Protein AF-A0A316HWC3-F1 (afdb_monomer_lite)

Radius of gyration: 15.51 Å; chains: 1; bounding box: 40×36×47 Å

Sequence (126 aa):
MTDVPLTRSVRLIFEFAADGVRLVEQHQVNITVGLSRDHQAGDYVEVRDRDGRTISRVPVRVGLGTSVETFPQDPYIGSDASRVLTVVVPAPPEADHVAVVRDSERGANSTTQSGIEVLGTFRLQR

Structure (mmCIF, N/CA/C/O backbone):
data_AF-A0A316HWC3-F1
#
_entry.id   AF-A0A316HWC3-F1
#
loop_
_atom_site.group_PDB
_atom_site.id
_atom_site.type_symbol
_atom_site.label_atom_id
_atom_site.label_alt_id
_atom_site.label_comp_id
_atom_site.label_asym_id
_atom_site.label_entity_id
_atom_site.label_seq_id
_atom_site.pdbx_PDB_ins_code
_atom_site.Cartn_x
_atom_site.Cartn_y
_atom_site.Cartn_z
_atom_site.occupancy
_atom_site.B_iso_or_equiv
_atom_site.auth_seq_id
_atom_site.auth_comp_id
_atom_site.auth_asym_id
_atom_site.auth_atom_id
_atom_site.pdbx_PDB_model_num
ATOM 1 N N . MET A 1 1 ? -12.055 23.766 21.375 1.00 39.69 1 MET A N 1
ATOM 2 C CA . MET A 1 1 ? -10.859 23.504 20.554 1.00 39.69 1 MET A CA 1
ATOM 3 C C . MET A 1 1 ? -10.917 22.025 20.222 1.00 39.69 1 MET A C 1
ATOM 5 O O . MET A 1 1 ? -10.674 21.212 21.100 1.00 39.69 1 MET A O 1
ATOM 9 N N . THR A 1 2 ? -11.471 21.676 19.064 1.00 41.50 2 THR A N 1
ATOM 10 C CA . THR A 1 2 ? -11.680 20.280 18.663 1.00 41.50 2 THR A CA 1
ATOM 11 C C . THR A 1 2 ? -10.318 19.688 18.328 1.00 41.50 2 THR A C 1
ATOM 13 O O . THR A 1 2 ? -9.678 20.131 17.379 1.00 41.50 2 THR A O 1
ATOM 16 N N . ASP A 1 3 ? -9.862 18.750 19.153 1.00 43.41 3 ASP A N 1
ATOM 17 C CA . ASP A 1 3 ? -8.711 17.901 18.864 1.00 43.41 3 ASP A CA 1
ATOM 18 C C . ASP A 1 3 ? -9.060 17.095 17.608 1.00 43.41 3 AS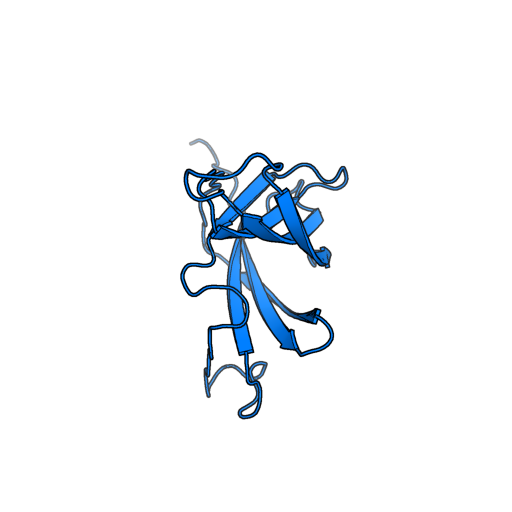P A C 1
ATOM 20 O O . ASP A 1 3 ? -9.888 16.185 17.651 1.00 43.41 3 ASP A O 1
ATOM 24 N N . VAL A 1 4 ? -8.558 17.526 16.450 1.00 51.62 4 VAL A N 1
ATOM 25 C CA . VAL A 1 4 ? -8.629 16.709 15.240 1.00 51.62 4 VAL A CA 1
ATOM 26 C C . VAL A 1 4 ? -7.588 15.623 15.467 1.00 51.62 4 VAL A C 1
ATOM 28 O O . VAL A 1 4 ? -6.405 15.966 15.504 1.00 51.62 4 VAL A O 1
ATOM 31 N N . PRO A 1 5 ? -7.977 14.349 15.654 1.00 54.38 5 PRO A N 1
ATOM 32 C CA . PRO A 1 5 ? -7.003 13.303 15.906 1.00 54.38 5 PRO A CA 1
ATOM 33 C C . PRO A 1 5 ? -5.983 13.319 14.770 1.00 54.38 5 PRO A C 1
ATOM 35 O O . PRO A 1 5 ? -6.341 13.157 13.598 1.00 54.38 5 PRO A O 1
ATOM 38 N N . LEU A 1 6 ? -4.716 13.566 15.116 1.00 57.88 6 LEU A N 1
ATOM 39 C CA . LEU A 1 6 ? -3.616 13.512 14.163 1.00 57.88 6 LEU A CA 1
ATOM 40 C C . LEU A 1 6 ? -3.576 12.091 13.611 1.00 57.88 6 LEU A C 1
ATOM 42 O O . LEU A 1 6 ? -3.126 11.155 14.273 1.00 57.88 6 LEU A O 1
ATOM 46 N N . THR A 1 7 ? -4.103 11.923 12.401 1.00 70.31 7 THR A N 1
ATOM 47 C CA . THR A 1 7 ? -4.011 10.654 11.691 1.00 70.31 7 THR A CA 1
ATOM 48 C C . THR A 1 7 ? -2.537 10.459 11.376 1.00 70.31 7 THR A C 1
ATOM 50 O O . THR A 1 7 ? -1.963 11.216 10.591 1.00 70.31 7 THR A O 1
ATOM 53 N N . ARG A 1 8 ? -1.904 9.499 12.058 1.00 85.00 8 ARG A N 1
ATOM 54 C CA . ARG A 1 8 ? -0.518 9.115 11.782 1.00 85.00 8 ARG A CA 1
ATOM 55 C C . ARG A 1 8 ? -0.436 8.637 10.343 1.00 85.00 8 ARG A C 1
ATOM 57 O O . ARG A 1 8 ? -1.400 8.073 9.830 1.00 85.00 8 ARG A O 1
ATOM 64 N N . SER A 1 9 ? 0.709 8.833 9.711 1.00 92.06 9 SER A N 1
ATOM 65 C CA . SER A 1 9 ? 0.955 8.302 8.376 1.00 92.06 9 SER A CA 1
ATOM 66 C C . SER A 1 9 ? 2.152 7.366 8.405 1.00 92.06 9 SER A C 1
ATOM 68 O O . SER A 1 9 ? 3.024 7.468 9.272 1.00 92.06 9 SER A O 1
ATOM 70 N N . VAL A 1 10 ? 2.188 6.444 7.453 1.00 93.44 10 VAL A N 1
ATOM 71 C CA . VAL A 1 10 ? 3.286 5.496 7.289 1.00 93.44 10 VAL A CA 1
ATOM 72 C C . VAL A 1 10 ? 3.841 5.653 5.886 1.00 93.44 10 VAL A C 1
ATOM 74 O O . VAL A 1 10 ? 3.101 5.590 4.905 1.00 93.44 10 VAL A O 1
ATOM 77 N N . ARG A 1 11 ? 5.150 5.878 5.800 1.00 93.38 11 ARG A N 1
ATOM 78 C CA . ARG A 1 11 ? 5.918 5.753 4.567 1.00 93.38 11 ARG A CA 1
ATOM 79 C C . ARG A 1 11 ? 6.212 4.276 4.337 1.00 93.38 11 ARG A C 1
ATOM 81 O O . ARG A 1 11 ? 6.741 3.614 5.223 1.00 93.38 11 ARG A O 1
ATOM 88 N N . LEU A 1 12 ? 5.889 3.794 3.150 1.00 93.56 12 LEU A N 1
ATOM 89 C CA . LEU A 1 12 ? 6.059 2.421 2.703 1.00 93.56 12 LEU A CA 1
ATOM 90 C C . LEU A 1 12 ? 6.972 2.420 1.485 1.00 93.56 12 LEU A C 1
ATOM 92 O O . LEU A 1 12 ? 6.776 3.231 0.578 1.00 93.56 12 LEU A O 1
ATOM 96 N N . ILE A 1 13 ? 7.945 1.515 1.472 1.00 91.62 13 ILE A N 1
ATOM 97 C CA . ILE A 1 13 ? 8.842 1.306 0.335 1.00 91.62 13 ILE A CA 1
ATOM 98 C C . ILE A 1 13 ? 8.568 -0.084 -0.222 1.00 91.62 13 ILE A C 1
ATOM 100 O O . ILE A 1 13 ? 8.719 -1.075 0.490 1.00 91.62 13 ILE A O 1
ATOM 104 N N . PHE A 1 14 ? 8.164 -0.158 -1.485 1.00 91.31 14 PHE A N 1
ATOM 105 C CA . PHE A 1 14 ? 7.909 -1.410 -2.187 1.00 91.31 14 PHE A CA 1
ATOM 106 C C . PHE A 1 14 ? 8.943 -1.655 -3.276 1.00 91.31 14 PHE A C 1
ATOM 108 O O . PHE A 1 14 ? 9.341 -0.723 -3.968 1.00 91.31 14 PHE A O 1
ATOM 115 N N . GLU A 1 15 ? 9.290 -2.918 -3.483 1.00 88.75 15 GLU A N 1
ATOM 116 C CA . GLU A 1 15 ? 10.067 -3.398 -4.622 1.00 88.75 15 GLU A CA 1
ATOM 117 C C . GLU A 1 15 ? 9.187 -4.294 -5.505 1.00 88.75 15 GLU A C 1
ATOM 119 O O . GLU A 1 15 ? 8.452 -5.151 -5.007 1.00 88.75 15 GLU A O 1
ATOM 124 N N . PHE A 1 16 ? 9.263 -4.097 -6.823 1.00 86.44 16 PHE A N 1
ATOM 125 C CA . PHE A 1 16 ? 8.564 -4.909 -7.821 1.00 86.44 16 PHE A CA 1
ATOM 126 C C . PHE A 1 16 ? 9.561 -5.817 -8.530 1.00 86.44 16 PHE A C 1
ATOM 128 O O . PHE A 1 16 ? 10.314 -5.380 -9.401 1.00 86.44 16 PHE A O 1
ATOM 135 N N . ALA A 1 17 ? 9.528 -7.095 -8.175 1.00 82.56 17 ALA A N 1
ATOM 136 C CA . ALA A 1 17 ? 10.345 -8.133 -8.776 1.00 82.56 17 ALA A CA 1
ATOM 137 C C . ALA A 1 17 ? 9.514 -9.006 -9.728 1.00 82.56 17 ALA A C 1
ATOM 139 O O . ALA A 1 17 ? 8.288 -8.908 -9.806 1.00 82.56 17 ALA A O 1
ATOM 140 N N . ALA A 1 18 ? 10.193 -9.879 -10.474 1.00 81.75 18 ALA A N 1
ATOM 141 C CA . ALA A 1 18 ? 9.539 -10.811 -11.393 1.00 81.75 18 ALA A CA 1
ATOM 142 C C . ALA A 1 18 ? 8.592 -11.798 -10.682 1.00 81.75 18 ALA A C 1
ATOM 144 O O . ALA A 1 18 ? 7.676 -12.321 -11.309 1.00 81.75 18 ALA A O 1
ATOM 145 N N . ASP A 1 19 ? 8.813 -12.049 -9.389 1.00 84.25 19 ASP A N 1
ATOM 146 C CA . ASP A 1 19 ? 8.012 -12.946 -8.556 1.00 84.25 19 ASP A CA 1
ATOM 147 C C . ASP A 1 19 ? 6.917 -12.230 -7.748 1.00 84.25 19 ASP A C 1
ATOM 149 O O . ASP A 1 19 ? 6.140 -12.894 -7.063 1.00 84.25 19 ASP A O 1
ATOM 153 N N . GLY A 1 20 ? 6.816 -10.899 -7.848 1.00 87.12 20 GLY A N 1
ATOM 154 C CA . GLY A 1 20 ? 5.730 -10.121 -7.258 1.00 87.12 20 GLY A CA 1
ATOM 155 C C . GLY A 1 20 ? 6.176 -8.838 -6.564 1.00 87.12 20 GLY A C 1
ATOM 156 O O . GLY A 1 20 ? 7.256 -8.297 -6.806 1.00 87.12 20 GLY A O 1
ATOM 157 N N . VAL A 1 21 ? 5.295 -8.331 -5.699 1.00 90.81 21 VAL A N 1
ATOM 158 C CA . VAL A 1 21 ? 5.527 -7.115 -4.912 1.00 90.81 21 VAL A CA 1
ATOM 159 C C . VAL A 1 21 ? 6.056 -7.492 -3.539 1.00 90.81 21 VAL A C 1
ATOM 161 O O . VAL A 1 21 ? 5.508 -8.367 -2.867 1.00 90.81 21 VAL A O 1
ATOM 164 N N . ARG A 1 22 ? 7.093 -6.791 -3.092 1.00 92.06 22 ARG A N 1
ATOM 165 C CA . ARG A 1 22 ? 7.675 -6.942 -1.761 1.00 92.06 22 ARG A CA 1
ATOM 166 C C . ARG A 1 22 ? 7.624 -5.607 -1.045 1.00 92.06 22 ARG A C 1
ATOM 168 O O . ARG A 1 22 ? 7.885 -4.570 -1.643 1.00 92.06 22 ARG A O 1
ATOM 175 N N . LEU A 1 23 ? 7.291 -5.631 0.237 1.00 92.62 23 LEU A N 1
ATOM 176 C CA . LEU A 1 23 ? 7.462 -4.477 1.104 1.00 92.62 23 LEU A CA 1
ATOM 177 C C . LEU A 1 23 ? 8.876 -4.536 1.687 1.00 92.62 23 LEU A C 1
ATOM 179 O O . LEU A 1 23 ? 9.207 -5.488 2.391 1.00 92.62 23 LEU A O 1
ATOM 183 N N . VAL A 1 24 ? 9.679 -3.527 1.372 1.00 91.12 24 VAL A N 1
ATOM 184 C CA . VAL A 1 24 ? 11.074 -3.401 1.801 1.00 91.12 24 VAL A CA 1
ATOM 185 C C . VAL A 1 24 ? 11.133 -2.788 3.196 1.00 91.12 24 VAL A C 1
ATOM 187 O O . VAL A 1 24 ? 11.754 -3.359 4.082 1.00 91.12 24 VAL A O 1
ATOM 190 N N . GLU A 1 25 ? 10.432 -1.670 3.410 1.00 92.94 25 GLU A N 1
ATOM 191 C CA . GLU A 1 25 ? 10.485 -0.920 4.670 1.00 92.94 25 GLU A CA 1
ATOM 192 C C . GLU A 1 25 ? 9.189 -0.182 5.004 1.00 92.94 25 GLU A C 1
ATOM 194 O O . GLU A 1 25 ? 8.391 0.164 4.123 1.00 92.94 25 GLU A O 1
ATOM 199 N N . GLN A 1 26 ? 9.020 0.103 6.301 1.00 94.88 26 GLN A N 1
ATOM 200 C CA . GLN A 1 26 ? 7.944 0.935 6.840 1.00 94.88 26 GLN A CA 1
ATOM 201 C C . GLN A 1 26 ? 8.492 1.947 7.845 1.00 94.88 26 GLN A C 1
ATOM 203 O O . GLN A 1 26 ? 9.193 1.589 8.788 1.00 94.88 26 GLN A O 1
ATOM 208 N N . HIS A 1 27 ? 8.093 3.211 7.712 1.00 92.38 27 HIS A N 1
ATOM 209 C CA . HIS A 1 27 ? 8.460 4.255 8.665 1.00 92.38 27 HIS A CA 1
ATOM 210 C C . HIS A 1 27 ? 7.245 5.079 9.067 1.00 92.38 27 HIS A C 1
ATOM 212 O O . HIS A 1 27 ? 6.540 5.620 8.215 1.00 92.38 27 HIS A O 1
ATOM 218 N N . GLN A 1 28 ? 7.019 5.230 10.372 1.00 90.94 28 GLN A N 1
ATOM 219 C CA . GLN A 1 28 ? 6.055 6.210 10.862 1.00 90.94 28 GLN A CA 1
ATOM 220 C C . GLN A 1 28 ? 6.548 7.616 10.527 1.00 90.94 28 GLN A C 1
ATOM 222 O O . GLN A 1 28 ? 7.702 7.960 10.780 1.00 90.94 28 GLN A O 1
ATOM 227 N N . VAL A 1 29 ? 5.665 8.437 9.966 1.00 89.00 29 VAL A N 1
ATOM 228 C CA . VAL A 1 29 ? 5.970 9.819 9.597 1.00 89.00 29 VAL A CA 1
ATOM 229 C C . VAL A 1 29 ? 4.928 10.762 10.183 1.00 89.00 29 VAL A C 1
ATOM 231 O O . VAL A 1 29 ? 3.731 10.469 10.217 1.00 89.00 29 VAL A O 1
ATOM 234 N N . ASN A 1 30 ? 5.388 11.923 10.648 1.00 83.31 30 ASN A N 1
ATOM 235 C CA . ASN A 1 30 ? 4.533 12.947 11.242 1.00 83.31 30 ASN A CA 1
ATOM 236 C C . ASN A 1 30 ? 4.050 13.941 10.178 1.00 83.31 30 ASN A C 1
ATOM 238 O O . ASN A 1 30 ? 4.362 15.129 10.226 1.00 83.31 30 ASN A O 1
ATOM 242 N N . ILE A 1 31 ? 3.341 13.424 9.176 1.00 76.81 31 ILE A N 1
ATOM 243 C CA . ILE A 1 31 ? 2.659 14.235 8.167 1.00 76.81 31 ILE A CA 1
ATOM 244 C C . ILE A 1 31 ? 1.207 13.795 8.052 1.00 76.81 31 ILE A C 1
ATOM 246 O O . ILE A 1 31 ? 0.887 12.613 8.191 1.00 76.81 31 ILE A O 1
ATOM 250 N N . THR A 1 32 ? 0.320 14.748 7.792 1.00 75.00 32 THR A N 1
ATOM 251 C CA . THR A 1 32 ? -1.095 14.465 7.562 1.00 75.00 32 THR A CA 1
ATOM 252 C C . THR A 1 32 ? -1.316 14.202 6.081 1.00 75.00 32 THR A C 1
ATOM 254 O O . THR A 1 32 ? -1.155 15.098 5.255 1.00 75.00 32 THR A O 1
ATOM 257 N N . VAL A 1 33 ? -1.708 12.974 5.749 1.00 74.38 33 VAL A N 1
ATOM 258 C CA . VAL A 1 33 ? -2.208 12.618 4.419 1.0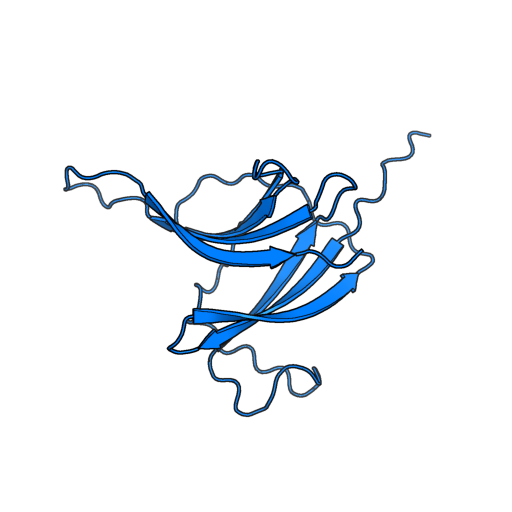0 74.38 33 VAL A CA 1
ATOM 259 C C . VAL A 1 33 ? -3.725 12.482 4.516 1.00 74.38 33 VAL A C 1
ATOM 261 O O . VAL A 1 33 ? -4.239 11.855 5.440 1.00 74.38 33 VAL A O 1
ATOM 264 N N . GLY A 1 34 ? -4.455 13.109 3.593 1.00 69.38 34 GLY A N 1
ATOM 265 C CA . GLY A 1 34 ? -5.915 13.021 3.566 1.00 69.38 34 GLY A CA 1
ATOM 266 C C . GLY A 1 34 ? -6.400 11.607 3.239 1.00 69.38 34 GLY A C 1
ATOM 267 O O . GLY A 1 34 ? -5.775 10.889 2.458 1.00 69.38 34 GLY A O 1
ATOM 268 N N . LEU A 1 35 ? -7.545 11.217 3.801 1.00 72.12 35 LEU A N 1
ATOM 269 C CA . LEU A 1 35 ? -8.251 10.008 3.382 1.00 72.12 35 LEU A CA 1
ATOM 270 C C . LEU A 1 35 ? -8.909 10.287 2.023 1.00 72.12 35 LEU A C 1
ATOM 272 O O . LEU A 1 35 ? -9.837 11.087 1.941 1.00 72.12 35 LEU A O 1
ATOM 276 N N . SER A 1 36 ? -8.435 9.639 0.960 1.00 74.06 36 SER A N 1
ATOM 277 C CA . SER A 1 36 ? -9.106 9.643 -0.345 1.00 74.06 36 SER A CA 1
ATOM 278 C C . SER A 1 36 ? -9.676 8.260 -0.645 1.00 74.06 36 SER A C 1
ATOM 280 O O . SER A 1 36 ? -9.115 7.250 -0.224 1.00 74.06 36 SER A O 1
ATOM 282 N N . ARG A 1 37 ? -10.799 8.209 -1.362 1.00 71.25 37 ARG A N 1
ATOM 283 C CA . ARG A 1 37 ? -11.369 6.988 -1.957 1.00 71.25 37 ARG A CA 1
ATOM 284 C C . ARG A 1 37 ? -11.626 7.217 -3.437 1.00 71.25 37 ARG A C 1
ATOM 286 O O . ARG A 1 37 ? -12.717 6.957 -3.927 1.00 71.25 37 ARG A O 1
ATOM 293 N N . ASP A 1 38 ? -10.642 7.790 -4.120 1.00 69.12 38 ASP A N 1
ATOM 294 C CA . ASP A 1 38 ? -10.765 8.005 -5.554 1.00 69.12 38 ASP A CA 1
ATOM 295 C C . ASP A 1 38 ? -11.053 6.667 -6.260 1.00 69.12 38 ASP A C 1
ATOM 297 O O . ASP A 1 38 ? -10.423 5.643 -5.970 1.00 69.12 38 ASP A O 1
ATOM 301 N N . HIS A 1 39 ? -12.069 6.679 -7.118 1.00 68.88 39 HIS A N 1
ATOM 302 C CA . HIS A 1 39 ? -12.626 5.494 -7.776 1.00 68.88 39 HIS A CA 1
ATOM 303 C C . HIS A 1 39 ? -12.184 5.374 -9.235 1.00 68.88 39 HIS A C 1
ATOM 305 O O . HIS A 1 39 ? -12.663 4.495 -9.940 1.00 68.88 39 HIS A O 1
ATOM 311 N N . GLN A 1 40 ? -11.280 6.242 -9.689 1.00 81.25 40 GLN A N 1
ATOM 312 C CA . GLN A 1 40 ? -10.738 6.165 -11.039 1.00 81.25 40 GLN A CA 1
ATOM 313 C C . GLN A 1 40 ? -9.979 4.844 -11.252 1.00 81.25 40 GLN A C 1
ATOM 315 O O . GLN A 1 40 ? -9.361 4.319 -10.323 1.00 81.25 40 GLN A O 1
ATOM 320 N N . ALA A 1 41 ? -9.937 4.325 -12.477 1.00 85.69 41 ALA A N 1
ATOM 321 C CA . ALA A 1 41 ? -8.951 3.301 -12.810 1.00 85.69 41 ALA A CA 1
ATOM 322 C C . ALA A 1 41 ? -7.518 3.763 -12.559 1.00 85.69 41 ALA A C 1
ATOM 324 O O . ALA A 1 41 ? -7.168 4.934 -12.743 1.00 85.69 41 ALA A O 1
ATOM 325 N N . GLY A 1 42 ? -6.677 2.802 -12.205 1.00 88.44 42 GLY A N 1
ATOM 326 C CA . GLY A 1 42 ? -5.266 3.023 -11.976 1.00 88.44 42 GLY A CA 1
ATOM 327 C C . GLY A 1 42 ? -4.703 2.100 -10.916 1.00 88.44 42 GLY A C 1
ATOM 328 O O . GLY A 1 42 ? -5.342 1.166 -10.431 1.00 88.44 42 GLY A O 1
ATOM 329 N N . ASP A 1 43 ? -3.469 2.394 -10.556 1.00 90.12 43 ASP A N 1
ATOM 330 C CA . ASP A 1 43 ? -2.754 1.660 -9.539 1.00 90.12 43 ASP A CA 1
ATOM 331 C C . ASP A 1 43 ? -2.859 2.370 -8.186 1.00 90.12 43 ASP A C 1
ATOM 333 O O . ASP A 1 43 ? -2.761 3.599 -8.102 1.00 90.12 43 ASP A O 1
ATOM 337 N N . TYR A 1 44 ? -3.029 1.594 -7.116 1.00 92.19 44 TYR A N 1
ATOM 338 C CA . TYR A 1 44 ? -3.279 2.130 -5.784 1.00 92.19 44 TYR A CA 1
ATOM 339 C C . TYR A 1 44 ? -2.590 1.340 -4.676 1.00 92.19 44 TYR A C 1
ATOM 341 O O . TYR A 1 44 ? -2.392 0.128 -4.765 1.00 92.19 44 TYR A O 1
ATOM 349 N N . VAL A 1 45 ? -2.315 2.038 -3.574 1.00 93.69 45 VAL A N 1
ATOM 350 C CA . VAL A 1 45 ? -2.113 1.418 -2.263 1.00 93.69 45 VAL A CA 1
ATOM 351 C C . VAL A 1 45 ? -3.365 1.674 -1.435 1.00 93.69 45 VAL A C 1
ATOM 353 O O . VAL A 1 45 ? -3.699 2.817 -1.114 1.00 93.69 45 VAL A O 1
ATOM 356 N N . GLU A 1 46 ? -4.086 0.609 -1.113 1.00 95.12 46 GLU A N 1
ATOM 357 C CA . GLU A 1 46 ? -5.256 0.657 -0.246 1.00 95.12 46 GLU A CA 1
ATOM 358 C C . GLU A 1 46 ? -4.868 0.403 1.199 1.00 95.12 46 GLU A C 1
ATOM 360 O O . GLU A 1 46 ? -4.190 -0.575 1.492 1.00 95.12 46 GLU A O 1
ATOM 365 N N . VAL A 1 47 ? -5.364 1.234 2.108 1.00 95.25 47 VAL A N 1
ATOM 366 C CA . VAL A 1 47 ? -5.314 0.986 3.550 1.00 95.25 47 VAL A CA 1
ATOM 367 C C . VAL A 1 47 ? -6.600 0.287 3.943 1.00 95.25 47 VAL A C 1
ATOM 369 O O . VAL A 1 47 ? -7.688 0.790 3.648 1.00 95.25 47 VAL A O 1
ATOM 372 N N . ARG A 1 48 ? -6.484 -0.857 4.611 1.00 96.38 48 ARG A N 1
ATOM 373 C CA . ARG A 1 48 ? -7.617 -1.699 4.990 1.00 96.38 48 ARG A CA 1
ATOM 374 C C . ARG A 1 48 ? -7.642 -1.959 6.490 1.00 96.38 48 ARG A C 1
ATOM 376 O O . ARG A 1 48 ? -6.604 -1.966 7.162 1.00 96.38 48 ARG A O 1
ATOM 383 N N . ASP A 1 49 ? -8.853 -2.136 7.005 1.00 96.19 49 ASP A N 1
ATOM 384 C CA . ASP A 1 49 ? -9.070 -2.626 8.363 1.00 96.19 49 ASP A CA 1
ATOM 385 C C . ASP A 1 49 ? -8.834 -4.145 8.448 1.00 96.19 49 ASP A C 1
ATOM 387 O O . ASP A 1 49 ? -8.529 -4.817 7.460 1.00 96.19 49 ASP A O 1
ATOM 391 N N . ARG A 1 50 ? -8.983 -4.701 9.654 1.00 96.62 50 ARG A N 1
ATOM 392 C CA . ARG A 1 50 ? -8.814 -6.141 9.912 1.00 96.62 50 ARG A CA 1
ATOM 393 C C . ARG A 1 50 ? -9.805 -7.032 9.156 1.00 96.62 50 ARG A C 1
ATOM 395 O O . ARG A 1 50 ? -9.513 -8.205 8.953 1.00 96.62 50 ARG A O 1
ATOM 402 N N . ASP A 1 51 ? -10.956 -6.485 8.772 1.00 97.00 51 ASP A N 1
ATOM 403 C CA . ASP A 1 51 ? -12.016 -7.194 8.053 1.00 97.00 51 ASP A CA 1
ATOM 404 C C . ASP A 1 51 ? -11.811 -7.092 6.528 1.00 97.00 51 ASP A C 1
ATOM 406 O O . ASP A 1 51 ? -12.604 -7.617 5.747 1.00 97.00 51 ASP A O 1
ATOM 410 N N . GLY A 1 52 ? -10.740 -6.415 6.090 1.00 95.00 52 GLY A N 1
ATOM 411 C CA . GLY A 1 52 ? -10.395 -6.205 4.689 1.00 95.00 52 GLY A CA 1
ATOM 412 C C . GLY A 1 52 ? -11.146 -5.047 4.032 1.00 95.00 52 GLY A C 1
ATOM 413 O O . GLY A 1 52 ? -11.065 -4.891 2.813 1.00 95.00 52 GLY A O 1
ATOM 414 N N . ARG A 1 53 ? -11.871 -4.218 4.792 1.00 95.19 53 ARG A N 1
ATOM 415 C CA . ARG A 1 53 ? -12.609 -3.076 4.237 1.00 95.19 53 ARG A CA 1
ATOM 416 C C . ARG A 1 53 ? -11.642 -1.932 3.966 1.00 95.19 53 ARG A C 1
ATOM 418 O O . ARG A 1 53 ? -10.872 -1.532 4.838 1.00 95.19 53 ARG A O 1
ATOM 425 N N . THR A 1 54 ? -11.711 -1.367 2.764 1.00 94.06 54 THR A N 1
ATOM 426 C CA . THR A 1 54 ? -10.892 -0.214 2.373 1.00 94.06 54 THR A CA 1
ATOM 427 C C . THR A 1 54 ? -11.287 1.027 3.175 1.00 94.06 54 THR A C 1
ATOM 429 O O . THR A 1 54 ? -12.404 1.541 3.070 1.00 94.06 54 THR A O 1
ATOM 432 N N . ILE A 1 55 ? -10.343 1.519 3.975 1.00 93.25 55 ILE A N 1
ATOM 433 C CA . ILE A 1 55 ? -10.432 2.767 4.734 1.00 93.25 55 ILE A CA 1
ATOM 434 C C . ILE A 1 55 ? -10.101 3.941 3.808 1.00 93.25 55 ILE A C 1
ATOM 436 O O . ILE A 1 55 ? -10.873 4.901 3.722 1.00 93.25 55 ILE A O 1
ATOM 440 N N . SER A 1 56 ? -8.974 3.836 3.096 1.00 91.88 56 SER A N 1
ATOM 441 C CA . SER A 1 56 ? -8.477 4.840 2.153 1.00 91.88 56 SER A CA 1
ATOM 442 C C . SER A 1 56 ? -7.722 4.200 0.990 1.00 91.88 56 SER A C 1
ATOM 444 O O . SER A 1 56 ? -7.303 3.045 1.065 1.00 91.88 56 SER A O 1
ATOM 446 N N . ARG A 1 57 ? -7.552 4.965 -0.084 1.00 92.19 57 ARG A N 1
ATOM 447 C CA . ARG A 1 57 ? -6.899 4.560 -1.320 1.00 92.19 57 ARG A CA 1
ATOM 448 C C . ARG A 1 57 ? -5.985 5.694 -1.791 1.00 92.19 57 ARG A C 1
ATOM 450 O O . ARG A 1 57 ? -6.439 6.819 -2.003 1.00 92.19 57 ARG A O 1
ATOM 457 N N . VAL A 1 58 ? -4.692 5.403 -1.922 1.00 90.88 58 VAL A N 1
ATOM 458 C CA . VAL A 1 58 ? -3.668 6.370 -2.345 1.00 90.88 58 VAL A CA 1
ATOM 459 C C . VAL A 1 58 ? -3.221 6.040 -3.773 1.00 90.88 58 VAL A C 1
ATOM 461 O O . VAL A 1 58 ? -2.746 4.925 -3.996 1.00 90.88 58 VAL A O 1
ATOM 464 N N . PRO A 1 59 ? -3.384 6.958 -4.748 1.00 89.12 59 PRO A N 1
ATOM 465 C CA . PRO A 1 59 ? -3.025 6.704 -6.142 1.00 89.12 59 PRO A CA 1
ATOM 466 C C . PRO A 1 59 ? -1.513 6.631 -6.350 1.00 89.12 59 PRO A C 1
ATOM 468 O O . PRO A 1 59 ? -0.764 7.500 -5.901 1.00 89.12 59 PRO A O 1
ATOM 471 N N . VAL A 1 60 ? -1.081 5.642 -7.129 1.00 86.12 60 VAL A N 1
ATOM 472 C CA . VAL A 1 60 ? 0.292 5.485 -7.615 1.00 86.12 60 VAL A CA 1
ATOM 473 C C . VAL A 1 60 ? 0.377 6.088 -9.016 1.00 86.12 60 VAL A C 1
ATOM 475 O O . VAL A 1 60 ? 0.107 5.438 -10.022 1.00 86.12 60 VAL A O 1
ATOM 478 N N . ARG A 1 61 ? 0.732 7.375 -9.095 1.00 75.50 61 ARG A N 1
ATOM 479 C CA . ARG A 1 61 ? 0.646 8.157 -10.348 1.00 75.50 61 ARG A CA 1
ATOM 480 C C . ARG A 1 61 ? 1.631 7.735 -11.441 1.00 75.50 61 ARG A C 1
ATOM 482 O O . ARG A 1 61 ? 1.389 8.011 -12.608 1.00 75.50 61 ARG A O 1
ATOM 489 N N . VAL A 1 62 ? 2.734 7.098 -11.064 1.00 70.44 62 VAL A N 1
ATOM 490 C CA . VAL A 1 62 ? 3.808 6.673 -11.977 1.00 70.44 62 VAL A CA 1
ATOM 491 C C . VAL A 1 62 ? 3.591 5.271 -12.561 1.00 70.44 62 VAL A C 1
ATOM 493 O O . VAL A 1 62 ? 4.380 4.848 -13.404 1.00 70.44 62 VAL A O 1
ATOM 496 N N . GLY A 1 63 ? 2.525 4.575 -12.143 1.00 66.31 63 GLY A N 1
ATOM 497 C CA . GLY A 1 63 ? 2.275 3.164 -12.445 1.00 66.31 63 GLY A CA 1
ATOM 498 C C . GLY A 1 63 ? 3.129 2.211 -11.595 1.00 66.31 63 GLY A C 1
ATOM 499 O O . GLY A 1 63 ? 4.266 2.511 -11.222 1.00 66.31 63 GLY A O 1
ATOM 500 N N . LEU A 1 64 ? 2.573 1.051 -11.249 1.00 70.88 64 LEU A N 1
ATOM 501 C CA . LEU A 1 64 ? 3.250 0.015 -10.468 1.00 70.88 64 LEU A CA 1
ATOM 502 C C . LEU A 1 64 ? 4.268 -0.724 -11.324 1.00 70.88 64 LEU A C 1
ATOM 504 O O . LEU A 1 64 ? 3.969 -1.187 -12.427 1.00 70.88 64 LEU A O 1
ATOM 508 N N . GLY A 1 65 ? 5.475 -0.863 -10.779 1.00 65.00 65 GLY A N 1
ATOM 509 C CA . GLY A 1 65 ? 6.583 -1.531 -11.448 1.00 65.00 65 GLY A CA 1
ATOM 510 C C . GLY A 1 65 ? 7.156 -0.761 -12.640 1.00 65.00 65 GLY A C 1
ATOM 511 O O . GLY A 1 65 ? 8.053 -1.277 -13.291 1.00 65.00 65 GLY A O 1
ATOM 512 N N . THR A 1 66 ? 6.686 0.443 -12.959 1.00 64.69 66 THR A N 1
ATOM 513 C CA . THR A 1 66 ? 7.236 1.280 -14.043 1.00 64.69 66 THR A CA 1
ATOM 514 C C . THR A 1 66 ? 8.160 2.381 -13.535 1.00 64.69 66 THR A C 1
ATOM 516 O O . THR A 1 66 ? 8.918 2.941 -14.324 1.00 64.69 66 THR A O 1
ATOM 519 N N . SER A 1 67 ? 8.127 2.675 -12.232 1.00 62.69 67 SER A N 1
ATOM 520 C CA . SER A 1 67 ? 8.978 3.689 -11.612 1.00 62.69 67 SER A CA 1
ATOM 521 C C . SER A 1 67 ? 10.322 3.114 -11.175 1.00 62.69 67 SER A C 1
ATOM 5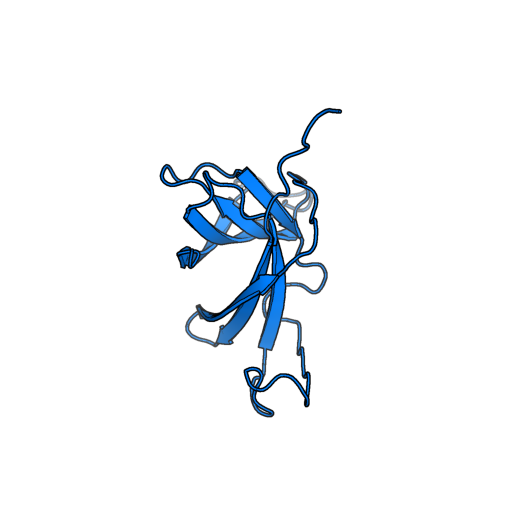23 O O . SER A 1 67 ? 10.380 2.089 -10.494 1.00 62.69 67 SER A O 1
ATOM 525 N N . VAL A 1 68 ? 11.396 3.812 -11.538 1.00 59.62 68 VAL A N 1
ATOM 526 C CA . VAL A 1 68 ? 12.732 3.629 -10.966 1.00 59.62 68 VAL A CA 1
ATOM 527 C C . VAL A 1 68 ? 12.952 4.790 -10.007 1.00 59.62 68 VAL A C 1
ATOM 529 O O . VAL A 1 68 ? 13.498 5.829 -10.375 1.00 59.62 68 VAL A O 1
ATOM 532 N N . GLU A 1 69 ? 12.455 4.661 -8.781 1.00 63.22 69 GLU A N 1
ATOM 533 C CA . GLU A 1 69 ? 12.853 5.579 -7.722 1.00 63.22 69 GLU A CA 1
ATOM 534 C C . GLU A 1 69 ? 14.258 5.208 -7.249 1.00 63.22 69 GLU A C 1
ATOM 536 O O . GLU A 1 69 ? 14.432 4.317 -6.428 1.00 63.22 69 GLU A O 1
ATOM 541 N N . THR A 1 70 ? 15.274 5.887 -7.777 1.00 55.84 70 THR A N 1
ATOM 542 C CA . THR A 1 70 ? 16.632 5.854 -7.222 1.00 55.84 70 THR A CA 1
ATOM 543 C C . THR A 1 70 ? 16.824 7.064 -6.324 1.00 55.84 70 THR A C 1
ATOM 545 O O . THR A 1 70 ? 16.963 8.188 -6.810 1.00 55.84 70 THR A O 1
ATOM 548 N N . PHE A 1 71 ? 16.858 6.836 -5.014 1.00 63.84 71 PHE A N 1
ATOM 549 C CA . PHE A 1 71 ? 17.224 7.844 -4.025 1.00 63.84 71 PHE A CA 1
ATOM 550 C C . PHE A 1 71 ? 18.572 7.448 -3.415 1.00 63.84 71 PHE A C 1
ATOM 552 O O . PHE A 1 71 ? 18.590 6.671 -2.470 1.00 63.84 71 PHE A O 1
ATOM 559 N N . PRO A 1 72 ? 19.709 7.991 -3.896 1.00 56.81 72 PRO A N 1
ATOM 560 C CA . PRO A 1 72 ? 21.048 7.591 -3.434 1.00 56.81 72 PRO A CA 1
ATOM 561 C C . PRO A 1 72 ? 21.292 7.780 -1.930 1.00 56.81 72 PRO A C 1
ATOM 563 O O . PRO A 1 72 ? 22.296 7.325 -1.397 1.00 56.81 72 PRO A O 1
ATOM 566 N N . GLN A 1 73 ? 20.408 8.526 -1.270 1.00 65.62 73 GLN A N 1
ATOM 567 C CA . GLN A 1 73 ? 20.494 8.906 0.137 1.00 65.62 73 GLN A CA 1
ATOM 568 C C . GLN A 1 73 ? 19.486 8.125 0.992 1.00 65.62 73 GLN A C 1
ATOM 570 O O . GLN A 1 73 ? 19.480 8.272 2.211 1.00 65.62 73 GLN A O 1
ATOM 575 N N . ASP A 1 74 ? 18.638 7.308 0.360 1.00 71.00 74 ASP A N 1
ATOM 576 C CA . ASP A 1 74 ? 17.755 6.373 1.040 1.00 71.00 74 ASP A CA 1
ATOM 577 C C . ASP A 1 74 ? 18.478 5.020 1.168 1.00 71.00 74 ASP A C 1
ATOM 579 O O . ASP A 1 74 ? 18.708 4.353 0.158 1.00 71.00 74 ASP A O 1
ATOM 583 N N . PRO A 1 75 ? 18.870 4.604 2.386 1.00 74.88 75 PRO A N 1
ATOM 584 C CA . PRO A 1 75 ? 19.677 3.400 2.584 1.00 74.88 75 PRO A CA 1
ATOM 585 C C . PRO A 1 75 ? 18.934 2.105 2.228 1.00 74.88 75 PRO A C 1
ATOM 587 O O . PRO A 1 75 ? 19.563 1.054 2.120 1.00 74.88 75 PRO A O 1
ATOM 590 N N . TYR A 1 76 ? 17.613 2.167 2.052 1.00 74.81 76 TYR A N 1
ATOM 591 C CA . TYR A 1 76 ? 16.762 1.015 1.761 1.00 74.81 76 TYR A CA 1
ATOM 592 C C . TYR A 1 76 ? 16.544 0.803 0.264 1.00 74.81 76 TYR A C 1
ATOM 594 O O . TYR A 1 76 ? 15.980 -0.206 -0.155 1.00 74.81 76 TYR A O 1
ATOM 602 N N . ILE A 1 77 ? 17.002 1.752 -0.550 1.00 72.06 77 ILE A N 1
ATOM 603 C CA . ILE A 1 77 ? 16.871 1.728 -1.998 1.00 72.06 77 ILE A CA 1
ATOM 604 C C . ILE A 1 77 ? 18.264 1.480 -2.566 1.00 72.06 77 ILE A C 1
ATOM 606 O O . ILE A 1 77 ? 19.062 2.396 -2.755 1.00 72.06 77 ILE A O 1
ATOM 610 N N . GLY A 1 78 ? 18.573 0.202 -2.791 1.00 64.00 78 GLY A N 1
ATOM 611 C CA . GLY A 1 78 ? 19.844 -0.202 -3.386 1.00 64.00 78 GLY A CA 1
ATOM 612 C C . GLY A 1 78 ? 20.029 0.389 -4.786 1.00 64.00 78 GLY A C 1
ATOM 613 O O . GLY A 1 78 ? 19.062 0.587 -5.520 1.00 64.00 78 GLY A O 1
ATOM 614 N N . SER A 1 79 ? 21.282 0.620 -5.189 1.00 63.00 79 SER A N 1
ATOM 615 C CA . SER A 1 79 ? 21.627 1.110 -6.536 1.00 63.00 79 SER A CA 1
ATOM 616 C C . SER A 1 79 ? 21.135 0.200 -7.665 1.00 63.00 79 SER A C 1
ATOM 618 O O . SER A 1 79 ? 20.939 0.667 -8.783 1.00 63.00 79 SER A O 1
ATOM 620 N N . ASP A 1 80 ? 20.922 -1.080 -7.353 1.00 63.34 80 ASP A N 1
ATOM 621 C CA . ASP A 1 80 ? 20.530 -2.123 -8.302 1.00 63.34 80 ASP A CA 1
ATOM 622 C C . ASP A 1 80 ? 19.020 -2.432 -8.243 1.00 63.34 80 ASP A C 1
ATOM 624 O O . ASP A 1 80 ? 18.523 -3.283 -8.987 1.00 63.34 80 ASP A O 1
ATOM 628 N N . ALA A 1 81 ? 18.272 -1.749 -7.365 1.00 62.28 81 ALA A N 1
ATOM 629 C CA . ALA A 1 81 ? 16.833 -1.932 -7.232 1.00 62.28 81 ALA A CA 1
ATOM 630 C C . ALA A 1 81 ? 16.141 -1.354 -8.471 1.00 62.28 81 ALA A C 1
ATOM 632 O O . ALA A 1 81 ? 16.050 -0.144 -8.676 1.00 62.28 81 ALA A O 1
ATOM 633 N N . SER A 1 82 ? 15.675 -2.241 -9.345 1.00 63.72 82 SER A N 1
ATOM 634 C CA . SER A 1 82 ? 15.259 -1.848 -10.691 1.00 63.72 82 SER A CA 1
ATOM 635 C C . SER A 1 82 ? 13.846 -1.267 -10.749 1.00 63.72 82 SER A C 1
ATOM 637 O O . SER A 1 82 ? 13.505 -0.670 -11.768 1.00 63.72 82 SER A O 1
ATOM 639 N N . ARG A 1 83 ? 13.016 -1.434 -9.703 1.00 81.38 83 ARG A N 1
ATOM 640 C CA . ARG A 1 83 ? 11.615 -0.965 -9.656 1.00 81.38 83 ARG A CA 1
ATOM 641 C C . ARG A 1 83 ? 11.153 -0.741 -8.213 1.00 81.38 83 ARG A C 1
ATOM 643 O O . ARG A 1 83 ? 10.636 -1.662 -7.580 1.00 81.38 83 ARG A O 1
ATOM 650 N N . VAL A 1 84 ? 11.331 0.473 -7.698 1.00 83.88 84 VAL A N 1
ATOM 651 C CA . VAL A 1 84 ? 10.944 0.847 -6.328 1.00 83.88 84 VAL A CA 1
ATOM 652 C C . VAL A 1 84 ? 9.828 1.884 -6.344 1.00 83.88 84 VAL A C 1
ATOM 654 O O . VAL A 1 84 ? 9.777 2.749 -7.219 1.00 83.88 84 VAL A O 1
ATOM 657 N N . LEU A 1 85 ? 8.928 1.779 -5.368 1.00 85.75 85 LEU A N 1
ATOM 658 C CA . LEU A 1 85 ? 7.859 2.734 -5.120 1.00 85.75 85 LEU A CA 1
ATOM 659 C C . LEU A 1 85 ? 7.833 3.139 -3.648 1.00 85.75 85 LEU A C 1
ATOM 661 O O . LEU A 1 85 ? 7.592 2.307 -2.773 1.00 85.75 85 LEU A O 1
ATOM 665 N N . THR A 1 86 ? 7.953 4.434 -3.398 1.00 88.25 86 THR A N 1
ATOM 666 C CA . THR A 1 86 ? 7.671 5.051 -2.108 1.00 88.25 86 THR A CA 1
ATOM 667 C C . THR A 1 86 ? 6.251 5.604 -2.092 1.00 88.25 86 THR A C 1
ATOM 669 O O . THR A 1 86 ? 5.885 6.444 -2.910 1.00 88.25 86 THR A O 1
ATOM 672 N N . VAL A 1 87 ? 5.446 5.205 -1.108 1.00 89.62 87 VAL A N 1
ATOM 673 C CA . VAL A 1 87 ? 4.115 5.785 -0.876 1.00 89.62 87 VAL A CA 1
ATOM 674 C C . VAL A 1 87 ? 3.965 6.147 0.589 1.00 89.62 87 VAL A C 1
ATOM 676 O O . VAL A 1 87 ? 4.388 5.404 1.467 1.00 89.62 87 VAL A O 1
ATOM 679 N N . VAL A 1 88 ? 3.324 7.281 0.867 1.00 91.88 88 VAL A N 1
ATOM 680 C CA . VAL A 1 88 ? 2.855 7.599 2.216 1.00 91.88 88 VAL A CA 1
ATOM 681 C C . VAL A 1 88 ? 1.352 7.392 2.276 1.00 91.88 88 VAL A C 1
ATOM 683 O O . VAL A 1 88 ? 0.611 7.968 1.480 1.00 91.88 88 VAL A O 1
ATOM 686 N N . VAL A 1 89 ? 0.909 6.587 3.238 1.00 92.69 89 VAL A N 1
ATOM 687 C CA . VAL A 1 89 ? -0.508 6.309 3.478 1.00 92.69 89 VAL A CA 1
ATOM 688 C C . VAL A 1 89 ? -0.943 6.800 4.858 1.00 92.69 89 VAL A C 1
ATOM 690 O O . VAL A 1 89 ? -0.140 6.769 5.795 1.00 92.69 89 VAL A O 1
ATOM 693 N N . PRO A 1 90 ? -2.208 7.217 5.023 1.00 92.69 90 PRO A N 1
ATOM 694 C CA . PRO A 1 90 ? -2.771 7.461 6.344 1.00 92.69 90 PRO A CA 1
ATOM 695 C C . PRO A 1 90 ? -2.971 6.133 7.092 1.00 92.69 90 PRO A C 1
ATOM 697 O O . PRO A 1 90 ? -3.437 5.149 6.524 1.00 92.69 90 PRO A O 1
ATOM 700 N N . ALA A 1 91 ? -2.655 6.108 8.381 1.00 91.25 91 ALA A N 1
ATOM 701 C CA . ALA A 1 91 ? -2.768 4.952 9.266 1.00 91.25 91 ALA A CA 1
ATOM 702 C C . ALA A 1 91 ? -3.585 5.315 10.524 1.00 91.25 91 ALA A C 1
ATOM 704 O O . ALA A 1 91 ? -3.020 5.479 11.612 1.00 91.25 91 ALA A O 1
ATOM 705 N N . PRO A 1 92 ? -4.917 5.486 10.395 1.00 90.62 92 PRO A N 1
ATOM 706 C CA . PRO A 1 92 ? -5.794 5.670 11.551 1.00 90.62 92 PRO A CA 1
ATOM 707 C C . PRO A 1 92 ? -5.799 4.419 12.458 1.00 90.62 92 PRO A C 1
ATOM 709 O O . PRO A 1 92 ? -5.342 3.357 12.033 1.00 90.62 92 PRO A O 1
ATOM 712 N N . PRO A 1 93 ? -6.302 4.499 13.705 1.00 90.12 93 PRO A N 1
ATOM 713 C CA . PRO A 1 93 ? -6.242 3.394 14.675 1.00 90.12 93 PRO A CA 1
ATOM 714 C C . PRO A 1 93 ? -6.816 2.050 14.190 1.00 90.12 93 PRO A C 1
ATOM 716 O O . PRO A 1 93 ? -6.348 0.981 14.592 1.00 90.12 93 PRO A O 1
ATOM 719 N N . GLU A 1 94 ? -7.829 2.094 13.330 1.00 92.56 94 GLU A N 1
ATOM 720 C CA . GLU A 1 94 ? -8.467 0.936 12.707 1.00 92.56 94 GLU A CA 1
ATOM 721 C C . GLU A 1 94 ? -7.652 0.313 11.560 1.00 92.56 94 GLU A C 1
ATOM 723 O O . GLU A 1 94 ? -7.938 -0.820 11.168 1.00 92.56 94 GLU A O 1
ATOM 728 N N . ALA A 1 95 ? -6.624 1.005 11.052 1.00 94.00 95 ALA A N 1
ATOM 729 C CA . ALA A 1 95 ? -5.750 0.490 10.008 1.00 94.00 95 ALA A CA 1
ATOM 730 C C . ALA A 1 95 ? -4.956 -0.729 10.496 1.00 94.00 95 ALA A C 1
ATOM 732 O O . ALA A 1 95 ? -4.457 -0.801 11.631 1.00 94.00 95 ALA A O 1
ATOM 733 N N . ASP A 1 96 ? -4.859 -1.712 9.609 1.00 96.56 96 ASP A N 1
ATOM 734 C CA . ASP A 1 96 ? -4.369 -3.043 9.938 1.00 96.56 96 ASP A CA 1
ATOM 735 C C . ASP A 1 96 ? -3.350 -3.550 8.909 1.00 96.56 96 ASP A C 1
ATOM 737 O O . ASP A 1 96 ? -2.267 -4.022 9.269 1.00 96.56 96 ASP A O 1
ATOM 741 N N . HIS A 1 97 ? -3.661 -3.394 7.625 1.00 97.69 97 HIS A N 1
ATOM 742 C CA . HIS A 1 97 ? -2.776 -3.762 6.529 1.00 97.69 97 HIS A CA 1
ATOM 743 C C . HIS A 1 97 ? -2.979 -2.847 5.324 1.00 97.69 97 HIS A C 1
ATOM 745 O O . HIS A 1 97 ? -3.947 -2.087 5.241 1.00 97.69 97 HIS A O 1
ATOM 751 N N . VAL A 1 98 ? -2.053 -2.944 4.377 1.00 96.94 98 VAL A N 1
ATOM 752 C CA . VAL A 1 98 ? -2.189 -2.348 3.054 1.00 96.94 98 VAL A CA 1
ATOM 753 C C . VAL A 1 98 ? -2.283 -3.415 1.979 1.00 96.94 98 VAL A C 1
ATOM 755 O O . VAL A 1 98 ? -1.694 -4.488 2.110 1.00 96.94 98 VAL A O 1
ATOM 758 N N . ALA A 1 99 ? -2.999 -3.102 0.907 1.00 96.88 99 ALA A N 1
ATOM 759 C CA . ALA A 1 99 ? -3.032 -3.894 -0.311 1.00 96.88 99 ALA A CA 1
ATOM 760 C C . ALA A 1 99 ? -2.527 -3.050 -1.484 1.00 96.88 99 ALA A C 1
ATOM 762 O O . ALA A 1 99 ? -3.011 -1.941 -1.710 1.00 96.88 99 ALA A O 1
ATOM 763 N N . VAL A 1 100 ? -1.562 -3.580 -2.233 1.00 94.75 100 VAL A N 1
ATOM 764 C CA . VAL A 1 100 ? -1.145 -3.002 -3.514 1.00 94.75 100 VAL A CA 1
ATOM 765 C C . VAL A 1 100 ? -2.079 -3.563 -4.572 1.00 94.75 100 VAL A C 1
ATOM 767 O O . VAL A 1 100 ? -2.162 -4.783 -4.731 1.00 94.75 100 VAL A O 1
ATOM 770 N N . VAL A 1 101 ? -2.820 -2.690 -5.247 1.00 93.50 101 VAL A N 1
ATOM 771 C CA . VAL A 1 101 ? -3.881 -3.098 -6.168 1.00 93.50 101 VAL A CA 1
ATOM 772 C C . VAL A 1 101 ? -3.764 -2.402 -7.511 1.00 93.50 101 VAL A C 1
ATOM 774 O O . VAL A 1 101 ? -3.333 -1.251 -7.602 1.00 93.50 101 VAL A O 1
ATOM 777 N N . ARG A 1 102 ? -4.211 -3.110 -8.543 1.00 91.00 102 ARG A N 1
ATOM 778 C CA . ARG A 1 102 ? -4.430 -2.580 -9.881 1.00 91.00 102 ARG A CA 1
ATOM 779 C C . ARG A 1 102 ? -5.919 -2.602 -10.180 1.00 91.00 102 ARG A C 1
ATOM 781 O O . ARG A 1 102 ? -6.536 -3.666 -10.211 1.00 91.00 102 ARG A O 1
ATOM 788 N N . ASP A 1 103 ? -6.487 -1.421 -10.378 1.00 89.81 103 ASP A N 1
ATOM 789 C CA . ASP A 1 103 ? -7.886 -1.233 -10.742 1.00 89.81 103 ASP A CA 1
ATOM 790 C C . ASP A 1 103 ? -7.986 -0.956 -12.243 1.00 89.81 103 ASP A C 1
ATOM 792 O O . ASP A 1 103 ? -7.526 0.075 -12.742 1.00 89.81 103 ASP A O 1
ATOM 796 N N . SER A 1 104 ? -8.540 -1.918 -12.975 1.00 84.88 104 SER A N 1
ATOM 797 C CA . SER A 1 104 ? -8.654 -1.848 -14.431 1.00 84.88 104 SER A CA 1
ATOM 798 C C . SER A 1 104 ? -10.049 -1.349 -14.821 1.00 84.88 104 SER A C 1
ATOM 800 O O . SER A 1 104 ? -11.012 -2.116 -14.755 1.00 84.88 104 SER A O 1
ATOM 802 N N . GLU A 1 105 ? -10.182 -0.102 -15.290 1.00 68.25 105 GLU A N 1
ATOM 803 C CA . GLU A 1 105 ? -11.356 0.294 -16.087 1.00 68.25 105 GLU A CA 1
ATOM 804 C C . GLU A 1 105 ? -11.155 -0.174 -17.527 1.00 68.25 105 GLU A C 1
ATOM 806 O O . GLU A 1 105 ? -10.073 -0.074 -18.111 1.00 68.25 105 GLU A O 1
ATOM 811 N N . ARG A 1 106 ? -12.225 -0.697 -18.123 1.00 59.09 106 ARG A N 1
ATOM 812 C CA . ARG A 1 106 ? -12.217 -1.133 -19.516 1.00 59.09 106 ARG A CA 1
ATOM 813 C C . ARG A 1 106 ? -12.359 0.074 -20.443 1.00 59.09 106 ARG A C 1
ATOM 815 O O . ARG A 1 106 ? -13.281 0.870 -20.298 1.00 59.09 106 ARG A O 1
ATOM 822 N N . GLY A 1 107 ? -11.534 0.125 -21.488 1.00 49.66 107 GLY A N 1
ATOM 823 C CA . GLY A 1 107 ? -11.855 0.884 -22.697 1.00 49.66 107 GLY A CA 1
ATOM 824 C C . GLY A 1 107 ? -13.166 0.388 -23.332 1.00 49.66 107 GLY A C 1
ATOM 825 O O . GLY A 1 107 ? -13.485 -0.801 -23.264 1.00 49.66 107 GLY A O 1
ATOM 826 N N . ALA A 1 108 ? -13.902 1.305 -23.965 1.00 47.59 108 ALA A N 1
ATOM 827 C CA . ALA A 1 108 ? -15.334 1.262 -24.305 1.00 47.59 108 ALA A CA 1
ATOM 828 C C . ALA A 1 108 ? -15.92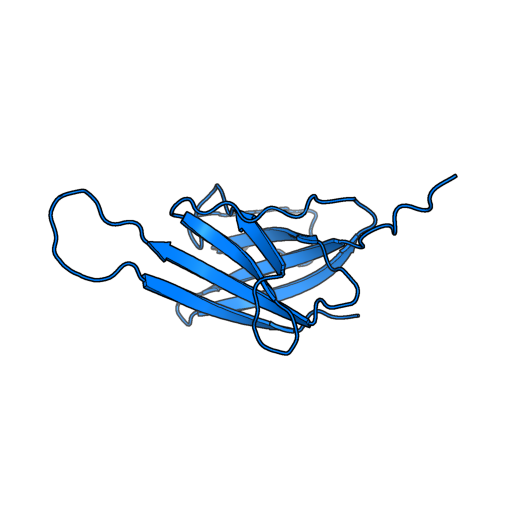4 0.043 -25.069 1.00 47.59 108 ALA A C 1
ATOM 830 O O . ALA A 1 108 ? -17.124 0.034 -25.316 1.00 47.59 108 ALA A O 1
ATOM 831 N N . ASN A 1 109 ? -15.163 -0.996 -25.436 1.00 50.56 109 ASN A N 1
ATOM 832 C CA . ASN A 1 109 ? -15.588 -1.975 -26.454 1.00 50.56 109 ASN A CA 1
ATOM 833 C C . ASN A 1 109 ? -15.618 -3.450 -26.028 1.00 50.56 109 ASN A C 1
ATOM 835 O O . ASN A 1 109 ? -15.377 -4.321 -26.863 1.00 50.56 109 ASN A O 1
ATOM 839 N N . SER A 1 110 ? -15.858 -3.800 -24.759 1.00 44.38 110 SER A N 1
ATOM 840 C CA . SER A 1 110 ? -15.751 -5.225 -24.398 1.00 44.38 110 SER A CA 1
ATOM 841 C C . SER A 1 110 ? -16.495 -5.663 -23.126 1.00 44.38 110 SER A C 1
ATOM 843 O O . SER A 1 110 ? -16.609 -4.943 -22.144 1.00 44.38 110 SER A O 1
ATOM 845 N N . THR A 1 111 ? -17.066 -6.865 -23.171 1.00 54.78 111 THR A N 1
ATOM 846 C CA . THR A 1 111 ? -18.177 -7.322 -22.312 1.00 54.78 111 THR A CA 1
ATOM 847 C C . THR A 1 111 ? -17.722 -8.141 -21.094 1.00 54.78 111 THR A C 1
ATOM 849 O O . THR A 1 111 ? -18.339 -9.141 -20.746 1.00 54.78 111 THR A O 1
ATOM 852 N N . THR A 1 112 ? -16.611 -7.775 -20.447 1.00 49.56 112 THR A N 1
ATOM 853 C CA . THR A 1 112 ? -16.066 -8.556 -19.305 1.00 49.56 112 THR A CA 1
ATOM 854 C C . THR A 1 112 ? -15.723 -7.648 -18.128 1.00 49.56 112 THR A C 1
ATOM 856 O O . THR A 1 112 ? -15.209 -6.556 -18.353 1.00 49.56 112 THR A O 1
ATOM 859 N N . GLN A 1 113 ? -16.062 -8.122 -16.924 1.00 51.50 113 GLN A N 1
ATOM 860 C CA . GLN A 1 113 ? -15.995 -7.497 -15.594 1.00 51.50 113 GLN A CA 1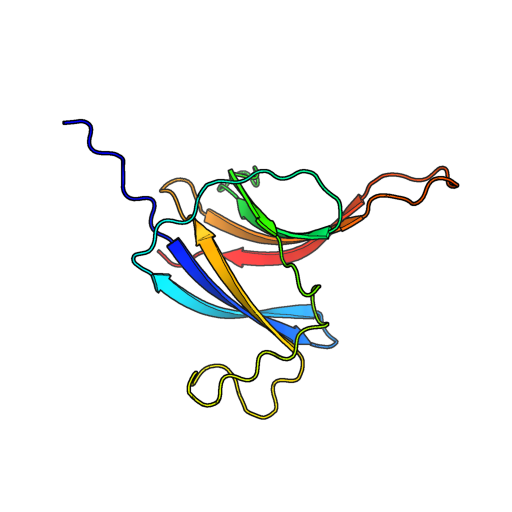
ATOM 861 C C . GLN A 1 113 ? -14.858 -6.484 -15.367 1.00 51.50 113 GLN A C 1
ATOM 863 O O . GLN A 1 113 ? -13.699 -6.786 -15.635 1.00 51.50 113 GLN A O 1
ATOM 868 N N . SER A 1 114 ? -15.194 -5.339 -14.752 1.00 58.75 114 SER A N 1
ATOM 869 C CA . SER A 1 114 ? -14.242 -4.563 -13.939 1.00 58.75 114 SER A CA 1
ATOM 870 C C . SER A 1 114 ? -13.606 -5.489 -12.905 1.00 58.75 114 SER A C 1
ATOM 872 O O . SER A 1 114 ? -14.316 -6.249 -12.240 1.00 58.75 114 SER A O 1
ATOM 874 N N . GLY A 1 115 ? -12.283 -5.431 -12.780 1.00 81.12 115 GLY A N 1
ATOM 875 C CA . GLY A 1 115 ? -11.519 -6.288 -11.883 1.00 81.12 115 GLY A CA 1
ATOM 876 C C . GLY A 1 115 ? -10.494 -5.481 -11.102 1.00 81.12 115 GLY A C 1
ATOM 877 O O . GLY A 1 115 ? -9.685 -4.769 -11.696 1.00 81.12 115 GLY A O 1
ATOM 878 N N . ILE A 1 116 ? -10.531 -5.626 -9.777 1.00 87.88 116 ILE A N 1
ATOM 879 C CA . ILE A 1 116 ? -9.447 -5.201 -8.893 1.00 87.88 116 ILE A CA 1
ATOM 880 C C . ILE A 1 116 ? -8.526 -6.406 -8.722 1.00 87.88 116 ILE A C 1
ATOM 882 O O . ILE A 1 116 ? -8.920 -7.418 -8.138 1.00 87.88 116 ILE A O 1
ATOM 886 N N . GLU A 1 117 ? -7.306 -6.297 -9.231 1.00 92.31 117 GLU A N 1
ATOM 887 C CA . GLU A 1 117 ? -6.245 -7.270 -8.995 1.00 92.31 117 GLU A CA 1
ATOM 888 C C . GLU A 1 117 ? -5.468 -6.869 -7.736 1.00 92.31 117 GLU A C 1
ATOM 890 O O . GLU A 1 117 ? -5.020 -5.729 -7.611 1.00 92.31 117 GLU A O 1
ATOM 895 N N . VAL A 1 118 ? -5.303 -7.799 -6.791 1.00 94.00 118 VAL A N 1
ATOM 896 C CA . VAL A 1 118 ? -4.469 -7.594 -5.598 1.00 94.00 118 VAL A CA 1
ATOM 897 C C . VAL A 1 118 ? -3.091 -8.189 -5.861 1.00 94.00 118 VAL A C 1
ATOM 899 O O . VAL A 1 118 ? -2.948 -9.402 -5.973 1.00 94.00 118 VAL A O 1
ATOM 902 N N . LEU A 1 119 ? -2.080 -7.328 -5.927 1.00 93.06 119 LEU A N 1
ATOM 903 C CA . LEU A 1 119 ? -0.698 -7.689 -6.252 1.00 93.06 119 LEU A CA 1
ATOM 904 C C . LEU A 1 119 ? 0.126 -8.056 -5.009 1.00 93.06 119 LEU A C 1
ATOM 906 O O . LEU A 1 119 ? 1.151 -8.725 -5.110 1.00 93.06 119 LEU A O 1
ATOM 910 N N . GLY A 1 120 ? -0.312 -7.614 -3.829 1.00 94.75 120 GLY A N 1
ATOM 911 C CA . GLY A 1 120 ? 0.325 -7.931 -2.553 1.00 94.75 120 GLY A CA 1
ATOM 912 C C . GLY A 1 120 ? -0.453 -7.369 -1.368 1.00 94.75 120 GLY A C 1
ATOM 913 O O . GLY A 1 120 ? -1.186 -6.390 -1.506 1.00 94.75 120 GLY A O 1
ATOM 914 N N . THR A 1 121 ? -0.314 -7.995 -0.199 1.00 97.06 121 THR A N 1
ATOM 915 C CA . THR A 1 121 ? -0.917 -7.542 1.065 1.00 97.06 121 THR A CA 1
ATOM 916 C C . THR A 1 121 ? 0.125 -7.562 2.175 1.00 97.06 121 THR A C 1
ATOM 918 O O . THR A 1 121 ? 0.799 -8.571 2.371 1.00 97.06 121 THR A O 1
ATOM 921 N N . PHE A 1 122 ? 0.249 -6.457 2.912 1.00 97.44 122 PHE A N 1
ATOM 922 C CA . PHE A 1 122 ? 1.328 -6.247 3.878 1.00 97.44 122 PHE A CA 1
ATOM 923 C C . PHE A 1 122 ? 0.794 -5.648 5.177 1.00 97.44 122 PHE A C 1
ATOM 925 O O . PHE A 1 122 ? 0.073 -4.652 5.168 1.00 97.44 122 PHE A O 1
ATOM 932 N N . ARG A 1 123 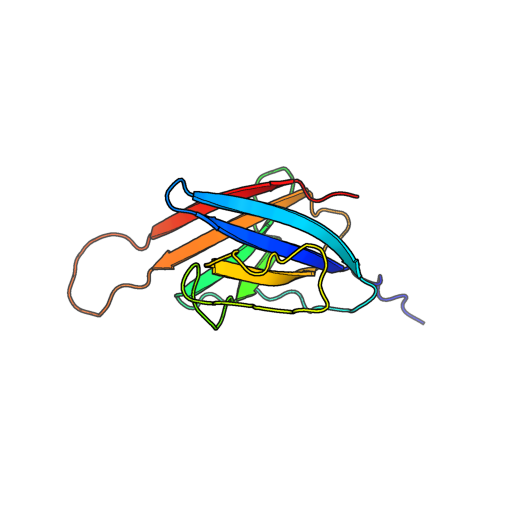? 1.149 -6.255 6.313 1.00 97.44 123 ARG A N 1
ATOM 933 C CA . ARG A 1 123 ? 0.754 -5.779 7.647 1.00 97.44 123 ARG A CA 1
ATOM 934 C C . ARG A 1 123 ? 1.403 -4.433 7.943 1.00 97.44 123 ARG A C 1
ATOM 936 O O . ARG A 1 123 ? 2.608 -4.293 7.750 1.00 97.44 123 ARG A O 1
ATOM 943 N N . LEU A 1 124 ? 0.630 -3.486 8.469 1.00 94.44 124 LEU A N 1
ATOM 944 C CA . LEU A 1 124 ? 1.192 -2.236 8.972 1.00 94.44 124 LEU A CA 1
ATOM 945 C C . LEU A 1 124 ? 1.867 -2.472 10.324 1.00 94.44 124 LEU A C 1
ATOM 947 O O . LEU A 1 124 ? 1.284 -3.092 11.219 1.00 94.44 124 LEU A O 1
ATOM 951 N N . GLN A 1 125 ? 3.091 -1.972 10.472 1.00 89.56 125 GLN A N 1
ATOM 952 C CA . GLN A 1 125 ? 3.781 -1.951 11.761 1.00 89.56 125 GLN A CA 1
ATOM 953 C C . GLN A 1 125 ? 3.240 -0.795 12.616 1.00 89.56 125 GLN A C 1
ATOM 955 O O . GLN A 1 125 ? 3.053 0.322 12.127 1.00 89.56 125 GLN A O 1
ATOM 960 N N . ARG A 1 126 ? 2.938 -1.084 13.884 1.00 70.50 126 ARG A N 1
ATOM 961 C CA . ARG A 1 126 ? 2.371 -0.131 14.849 1.00 70.50 126 ARG A CA 1
ATOM 962 C C . ARG A 1 126 ? 3.418 0.373 15.823 1.00 70.50 126 ARG A C 1
ATOM 964 O O . ARG A 1 126 ? 4.282 -0.444 16.198 1.00 70.50 126 ARG A O 1
#

Organism: NCBI:txid531938

pLDDT: mean 80.05, std 15.64, range [39.69, 97.69]

Secondary structure (DSSP, 8-state):
--------EEEEEEEEETTEEEEEEEEEE-------B--SSEEEEEEE-TT--EEEEEE-TT-TTT-B---TT-TTS-TT-SSEEEEEEE--TT--EEEEEEEEPPPSS--S--EEEEEEEEEPP-

Foldseek 3Di:
DDPPPQQKKKKWKWAQDPVFIDTQDIDTDRDDDDAADDPDFAKWKFFAFPVRDGRGIDGPPCHAQNDDPDDVPPPSRDPPRNGMDIDMDGAHPRTFKIWTWGFDDDDDDDDDDGDIDTRDMGTDDD